Protein AF-S6D2D6-F1 (afdb_monomer_lite)

Sequence (122 aa):
MYAAEEFELSITVRETEVTITPELVEVIAQEDGYPTIERVLNEHGITTFALVYDLVKAHAAGDVTIRQIADLADLSTGTAYDLVEALYSIRSLGDDESSPMTYTPGDFDAAADDLLAEIDDE

Structure (mmCIF, N/CA/C/O backbone):
data_AF-S6D2D6-F1
#
_entry.id   AF-S6D2D6-F1
#
loop_
_atom_site.group_PDB
_atom_site.id
_atom_site.type_symbol
_atom_site.label_atom_id
_atom_site.label_alt_id
_atom_site.label_comp_id
_atom_site.label_asym_id
_atom_site.label_entity_id
_atom_site.label_seq_id
_atom_site.pdbx_PDB_ins_code
_atom_site.Cartn_x
_atom_site.Cartn_y
_atom_site.Cartn_z
_atom_site.occupancy
_atom_site.B_iso_or_equiv
_atom_site.auth_seq_id
_atom_site.auth_comp_id
_atom_site.auth_asym_id
_atom_site.auth_atom_id
_atom_site.pdbx_PDB_model_num
ATOM 1 N N . MET A 1 1 ? -0.448 -25.605 -27.725 1.00 45.66 1 MET A N 1
ATOM 2 C CA . MET A 1 1 ? 0.484 -24.779 -26.934 1.00 45.66 1 MET A CA 1
ATOM 3 C C . MET A 1 1 ? -0.342 -23.660 -26.346 1.00 45.66 1 MET A C 1
ATOM 5 O O . MET A 1 1 ? -0.972 -22.953 -27.119 1.00 45.66 1 MET A O 1
ATOM 9 N N . TYR A 1 2 ? -0.414 -23.583 -25.023 1.00 48.00 2 TYR A N 1
ATOM 10 C CA . TYR A 1 2 ? -0.981 -22.435 -24.324 1.00 48.00 2 TYR A CA 1
ATOM 11 C C . TYR A 1 2 ? 0.194 -21.527 -23.962 1.00 48.00 2 TYR A C 1
ATOM 13 O O . TYR A 1 2 ? 1.170 -22.011 -23.395 1.00 48.00 2 TYR A O 1
ATOM 21 N N . ALA A 1 3 ? 0.136 -20.266 -24.377 1.00 60.50 3 ALA A N 1
ATOM 22 C CA . ALA A 1 3 ? 1.045 -19.227 -23.915 1.00 60.50 3 ALA A CA 1
ATOM 23 C C . ALA A 1 3 ? 0.286 -18.434 -22.851 1.00 60.50 3 ALA A C 1
ATOM 25 O O . ALA A 1 3 ? -0.860 -18.055 -23.094 1.00 60.50 3 ALA A O 1
ATOM 26 N N . ALA A 1 4 ? 0.885 -18.251 -21.676 1.00 65.38 4 ALA A N 1
ATOM 27 C CA . ALA A 1 4 ? 0.351 -17.312 -20.702 1.00 65.38 4 ALA A CA 1
ATOM 28 C C . ALA A 1 4 ? 0.449 -15.907 -21.309 1.00 65.38 4 ALA A C 1
ATOM 30 O O . ALA A 1 4 ? 1.509 -15.525 -21.807 1.00 65.38 4 ALA A O 1
ATOM 31 N N . GLU A 1 5 ? -0.665 -15.184 -21.326 1.00 66.88 5 GLU A N 1
ATOM 32 C CA . GLU A 1 5 ? -0.730 -13.805 -21.798 1.00 66.88 5 GLU A CA 1
ATOM 33 C C . GLU A 1 5 ? -0.940 -12.920 -20.574 1.00 66.88 5 GLU A C 1
ATOM 35 O O . GLU A 1 5 ? -1.867 -13.144 -19.791 1.00 66.88 5 GLU A O 1
ATOM 40 N N . GLU A 1 6 ? -0.038 -11.962 -20.372 1.00 64.38 6 GLU A N 1
ATOM 41 C CA . GLU A 1 6 ? -0.195 -10.956 -19.328 1.00 64.38 6 GLU A CA 1
ATOM 42 C C . GLU A 1 6 ? -1.413 -10.102 -19.684 1.00 64.38 6 GLU A C 1
ATOM 44 O O . GLU A 1 6 ? -1.483 -9.526 -20.770 1.00 64.38 6 GLU A O 1
ATOM 49 N N . PHE A 1 7 ? -2.396 -10.048 -18.789 1.00 65.88 7 PHE A N 1
ATOM 50 C CA . PHE A 1 7 ? -3.551 -9.176 -18.946 1.00 65.88 7 PHE A CA 1
ATOM 51 C C . PHE A 1 7 ? -3.575 -8.166 -17.802 1.00 65.88 7 PHE A C 1
ATOM 53 O O . PHE A 1 7 ? -3.371 -8.510 -16.639 1.00 65.88 7 PHE A O 1
ATOM 60 N N . GLU A 1 8 ? -3.827 -6.908 -18.144 1.00 66.31 8 GLU A N 1
ATOM 61 C CA . GLU A 1 8 ? -4.069 -5.839 -17.181 1.00 66.31 8 GLU A CA 1
ATOM 62 C C . GLU A 1 8 ? -5.581 -5.654 -17.040 1.00 66.31 8 GLU A C 1
ATOM 64 O O . GLU A 1 8 ? -6.315 -5.623 -18.033 1.00 66.31 8 GLU A O 1
ATOM 69 N N . LEU A 1 9 ? -6.068 -5.557 -15.802 1.00 74.75 9 LEU A N 1
ATOM 70 C CA . LEU A 1 9 ? -7.486 -5.350 -15.526 1.00 74.75 9 LEU A CA 1
ATOM 71 C C . LEU A 1 9 ? -7.706 -3.911 -15.062 1.00 74.75 9 LEU A C 1
ATOM 73 O O . LEU A 1 9 ? -7.377 -3.565 -13.932 1.00 74.75 9 LEU A O 1
ATOM 77 N N . SER A 1 10 ? -8.320 -3.082 -15.901 1.00 74.31 10 SER A N 1
ATOM 78 C CA . SER A 1 10 ? -8.751 -1.738 -15.504 1.00 74.31 10 SER A CA 1
ATOM 79 C C . SER A 1 10 ? -10.190 -1.774 -14.990 1.00 74.31 10 SER A C 1
ATOM 81 O O . SER A 1 10 ? -11.114 -2.151 -15.712 1.00 74.31 10 SER A O 1
ATOM 83 N N . ILE A 1 11 ? -10.392 -1.381 -13.733 1.00 71.69 11 ILE A N 1
ATOM 84 C CA . ILE A 1 11 ? -11.712 -1.278 -13.106 1.00 71.69 11 ILE A CA 1
ATOM 85 C C . ILE A 1 11 ? -12.071 0.200 -12.987 1.00 71.69 11 ILE A C 1
ATOM 87 O O . ILE A 1 11 ? -11.378 0.963 -12.318 1.00 71.69 11 ILE A O 1
ATOM 91 N N . THR A 1 12 ? -13.187 0.603 -13.596 1.00 71.19 12 THR A N 1
ATOM 92 C CA . THR A 1 12 ? -13.728 1.959 -13.447 1.00 71.19 12 THR A CA 1
ATOM 93 C C . THR A 1 12 ? -14.922 1.954 -12.494 1.00 71.19 12 THR A C 1
ATOM 95 O O . THR A 1 12 ? -15.963 1.370 -12.800 1.00 71.19 12 THR A O 1
ATOM 98 N N . VAL A 1 13 ? -14.822 2.651 -11.360 1.00 72.31 13 VAL A N 1
ATOM 99 C CA . VAL A 1 13 ? -15.944 2.859 -10.429 1.00 72.31 13 VAL A CA 1
ATOM 100 C C . VAL A 1 13 ? -16.227 4.346 -10.313 1.00 72.31 13 VAL A C 1
ATOM 102 O O . VAL A 1 13 ? -15.398 5.091 -9.807 1.00 72.31 13 VAL A O 1
ATOM 105 N N . ARG A 1 14 ? -17.423 4.774 -10.745 1.00 64.12 14 ARG A N 1
ATOM 106 C CA . ARG A 1 14 ? -17.916 6.157 -10.573 1.00 64.12 14 ARG A CA 1
ATOM 107 C C . ARG A 1 14 ? -16.864 7.226 -10.938 1.00 64.12 14 ARG A C 1
ATOM 109 O O . ARG A 1 14 ? -16.686 8.171 -10.185 1.00 64.12 14 ARG A O 1
ATOM 116 N N . GLU A 1 15 ? -16.211 7.050 -12.091 1.00 67.50 15 GLU A N 1
ATOM 117 C CA . GLU A 1 15 ? -15.170 7.928 -12.675 1.00 67.50 15 GLU A CA 1
ATOM 118 C C . GLU A 1 15 ? -13.726 7.718 -12.180 1.00 67.50 15 GLU A C 1
ATOM 120 O O . GLU A 1 15 ? -12.811 8.306 -12.750 1.00 67.50 15 GLU A O 1
ATOM 125 N N . THR A 1 16 ? -13.485 6.827 -11.214 1.00 60.41 16 THR A N 1
ATOM 126 C CA . THR A 1 16 ? -12.125 6.422 -10.821 1.00 60.41 16 THR A CA 1
ATOM 127 C C . THR A 1 16 ? -11.706 5.180 -11.596 1.00 60.41 16 THR A C 1
ATOM 129 O O . THR A 1 16 ? -12.315 4.124 -11.427 1.00 60.41 16 THR A O 1
ATOM 132 N N . GLU A 1 17 ? -10.681 5.301 -12.439 1.00 70.56 17 GLU A N 1
ATOM 133 C CA . GLU A 1 17 ? -10.018 4.170 -13.095 1.00 70.56 17 GLU A CA 1
ATOM 134 C C . GLU A 1 17 ? -8.880 3.651 -12.211 1.00 70.56 17 GLU A C 1
ATOM 136 O O . GLU A 1 17 ? -8.041 4.423 -11.751 1.00 70.56 17 GLU A O 1
ATOM 141 N N . VAL A 1 18 ? -8.875 2.343 -11.959 1.00 69.31 18 VAL A N 1
ATOM 142 C CA . VAL A 1 18 ? -7.819 1.644 -11.224 1.00 69.31 18 VAL A CA 1
ATOM 143 C C . VAL A 1 18 ? -7.282 0.540 -12.117 1.00 69.31 18 VAL A C 1
ATOM 145 O O . VAL A 1 18 ? -8.042 -0.338 -12.526 1.00 69.31 18 VAL A O 1
ATOM 148 N N . THR A 1 19 ? -5.984 0.567 -12.400 1.00 77.75 19 THR A N 1
ATOM 149 C CA . THR A 1 19 ? -5.308 -0.507 -13.132 1.00 77.75 19 THR A CA 1
ATOM 150 C C . THR A 1 19 ? -4.791 -1.539 -12.143 1.00 77.75 19 THR A C 1
ATOM 152 O O . THR A 1 19 ? -3.953 -1.243 -11.297 1.00 77.75 19 THR A O 1
ATOM 155 N N . ILE A 1 20 ? -5.300 -2.761 -12.252 1.00 79.94 20 ILE A N 1
ATOM 156 C CA . ILE A 1 20 ? -4.824 -3.918 -11.505 1.00 79.94 20 ILE A CA 1
ATOM 157 C C . ILE A 1 20 ? -3.798 -4.638 -12.377 1.00 79.94 20 ILE A C 1
ATOM 159 O O . ILE A 1 20 ? -4.139 -5.205 -13.419 1.00 79.94 20 ILE A O 1
ATOM 163 N N . THR A 1 21 ? -2.538 -4.585 -11.951 1.00 83.44 21 THR A N 1
ATOM 164 C CA . THR A 1 21 ? -1.414 -5.247 -12.621 1.00 83.44 21 THR A CA 1
ATOM 165 C C . THR A 1 21 ? -1.127 -6.613 -11.987 1.00 83.44 21 THR A C 1
ATOM 167 O O . THR A 1 21 ? -1.452 -6.821 -10.815 1.00 83.44 21 THR A O 1
ATOM 170 N N . PRO A 1 22 ? -0.473 -7.542 -12.707 1.00 82.12 22 PRO A N 1
ATOM 171 C CA . PRO A 1 22 ? -0.020 -8.805 -12.124 1.00 82.12 22 PRO A CA 1
ATOM 172 C C . PRO A 1 22 ? 0.859 -8.619 -10.877 1.00 82.12 22 PRO A C 1
ATOM 174 O O . PRO A 1 22 ? 0.642 -9.300 -9.879 1.00 82.12 22 PRO A O 1
ATOM 177 N N . GLU A 1 23 ? 1.774 -7.640 -10.886 1.00 83.38 23 GLU A N 1
ATOM 178 C CA . GLU A 1 23 ? 2.614 -7.310 -9.721 1.00 83.38 23 GLU A CA 1
ATOM 179 C C . GLU A 1 23 ? 1.779 -6.914 -8.492 1.00 83.38 23 GLU A C 1
ATOM 181 O O . GLU A 1 23 ? 2.121 -7.251 -7.361 1.00 83.38 23 GLU A O 1
ATOM 186 N N . LEU A 1 24 ? 0.674 -6.186 -8.696 1.00 86.19 24 LEU A N 1
ATOM 187 C CA . LEU A 1 24 ? -0.224 -5.805 -7.608 1.00 86.19 24 LEU A CA 1
ATOM 188 C C . LEU A 1 24 ? -0.956 -7.029 -7.043 1.00 86.19 24 LEU A C 1
ATOM 190 O O . LEU A 1 24 ? -1.108 -7.142 -5.829 1.00 86.19 24 LEU A O 1
ATOM 194 N N . VAL A 1 25 ? -1.392 -7.947 -7.910 1.00 85.75 25 VAL A N 1
ATOM 195 C CA . VAL A 1 25 ? -2.053 -9.196 -7.496 1.00 85.75 25 VAL A CA 1
ATOM 196 C C . VAL A 1 25 ? -1.098 -10.081 -6.700 1.00 85.75 25 VAL A C 1
ATOM 198 O O . VAL A 1 25 ? -1.497 -10.622 -5.674 1.00 85.75 25 VAL A O 1
ATOM 201 N N . GLU A 1 26 ? 0.160 -10.192 -7.126 1.00 86.06 26 GLU A N 1
ATOM 202 C CA . GLU A 1 26 ? 1.187 -10.956 -6.410 1.00 86.06 26 GLU A CA 1
ATOM 203 C C . GLU A 1 26 ? 1.402 -10.428 -4.988 1.00 86.06 26 GLU A C 1
ATO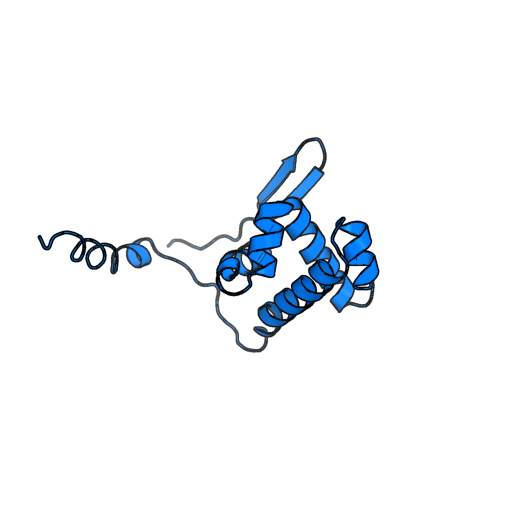M 205 O O . GLU A 1 26 ? 1.475 -11.201 -4.037 1.00 86.06 26 GLU A O 1
ATOM 210 N N . VAL A 1 27 ? 1.434 -9.106 -4.825 1.00 89.31 27 VAL A N 1
ATOM 211 C CA . VAL A 1 27 ? 1.547 -8.468 -3.510 1.00 89.31 27 VAL A CA 1
ATOM 212 C C . VAL A 1 27 ? 0.313 -8.728 -2.646 1.00 89.31 27 VAL A C 1
ATOM 214 O O . VAL A 1 27 ? 0.453 -9.019 -1.460 1.00 89.31 27 VAL A O 1
ATOM 217 N N . ILE A 1 28 ? -0.889 -8.628 -3.221 1.00 89.69 28 ILE A N 1
ATOM 218 C CA . ILE A 1 28 ? -2.150 -8.886 -2.511 1.00 89.69 28 ILE A CA 1
ATOM 219 C C . ILE A 1 28 ? -2.228 -10.346 -2.050 1.00 89.69 28 ILE A C 1
ATOM 221 O O . ILE A 1 28 ? -2.664 -10.608 -0.936 1.00 89.69 28 ILE A O 1
ATOM 225 N N . ALA A 1 29 ? -1.747 -11.291 -2.860 1.00 88.75 29 ALA A N 1
ATOM 226 C CA . ALA A 1 29 ? -1.748 -12.715 -2.527 1.00 88.75 29 ALA A CA 1
ATOM 227 C C . ALA A 1 29 ? -0.899 -13.068 -1.290 1.00 88.75 29 ALA A C 1
ATOM 229 O O . ALA A 1 29 ? -1.033 -14.164 -0.755 1.00 88.75 29 ALA A O 1
ATOM 230 N N . GLN A 1 30 ? -0.043 -12.156 -0.822 1.00 87.44 30 GLN A N 1
ATOM 231 C CA . GLN A 1 30 ? 0.752 -12.330 0.394 1.00 87.44 30 GLN A CA 1
ATOM 232 C C . GLN A 1 30 ? 0.026 -11.851 1.664 1.00 87.44 30 GLN A C 1
ATOM 234 O O . GLN A 1 30 ? 0.655 -11.777 2.720 1.00 87.44 30 GLN A O 1
ATOM 239 N N . GLU A 1 31 ? -1.262 -11.490 1.599 1.00 88.00 31 GLU A N 1
ATOM 240 C CA . GLU A 1 31 ? -1.994 -10.894 2.728 1.00 88.00 31 GLU A CA 1
ATOM 241 C C . GLU A 1 31 ? -1.920 -11.717 4.024 1.00 88.00 31 GLU A C 1
ATOM 243 O O . GLU A 1 31 ? -1.691 -11.140 5.088 1.00 88.00 31 GLU A O 1
ATOM 248 N N . ASP A 1 32 ? -1.963 -13.050 3.928 1.00 87.06 32 ASP A N 1
ATOM 249 C CA . ASP A 1 32 ? -1.846 -13.969 5.071 1.00 87.06 32 ASP A CA 1
ATOM 250 C C . ASP A 1 32 ? -0.507 -13.827 5.825 1.00 87.06 32 ASP A C 1
ATOM 252 O O . ASP A 1 32 ? -0.417 -14.076 7.030 1.00 87.06 32 ASP A O 1
ATOM 256 N N . GLY A 1 33 ? 0.556 -13.422 5.122 1.00 89.31 33 GLY A N 1
ATOM 257 C CA . GLY A 1 33 ? 1.888 -13.196 5.687 1.00 89.31 33 GLY A CA 1
ATOM 258 C C . GLY A 1 33 ? 2.100 -11.784 6.237 1.00 89.31 33 GLY A C 1
ATOM 259 O O . GLY A 1 33 ? 3.069 -11.544 6.962 1.00 89.31 33 GLY A O 1
ATOM 260 N N . TYR A 1 34 ? 1.203 -10.847 5.920 1.00 92.56 34 TYR A N 1
ATOM 261 C CA . TYR A 1 34 ? 1.345 -9.430 6.240 1.00 92.56 34 TYR A CA 1
ATOM 262 C C . TYR A 1 34 ? 0.015 -8.855 6.750 1.00 92.56 34 TYR A C 1
ATOM 264 O O . TYR A 1 34 ? -0.741 -8.269 5.974 1.00 92.56 34 TYR A O 1
ATOM 272 N N . PRO A 1 35 ? -0.239 -8.881 8.075 1.00 93.81 35 PRO A N 1
ATOM 273 C CA . PRO A 1 35 ? -1.507 -8.427 8.661 1.00 93.81 35 PRO A CA 1
ATOM 274 C C . PRO A 1 35 ? -1.908 -6.989 8.300 1.00 93.81 35 PRO A C 1
ATOM 276 O O . PRO A 1 35 ? -3.084 -6.634 8.302 1.00 93.81 35 PRO A O 1
ATOM 279 N N . THR A 1 36 ? -0.942 -6.118 7.991 1.00 94.25 36 THR A N 1
ATOM 280 C CA . THR A 1 36 ? -1.242 -4.755 7.529 1.00 94.25 36 THR A CA 1
ATOM 281 C C . THR A 1 36 ? -1.811 -4.726 6.107 1.00 94.25 36 THR A C 1
ATOM 283 O O . THR A 1 36 ? -2.649 -3.870 5.834 1.00 94.25 36 THR A O 1
ATOM 286 N N . ILE A 1 37 ? -1.407 -5.647 5.226 1.00 93.88 37 ILE A N 1
ATOM 287 C CA . ILE A 1 37 ? -1.972 -5.785 3.876 1.00 93.88 37 ILE A CA 1
ATOM 288 C C . ILE A 1 37 ? -3.428 -6.233 3.976 1.00 93.88 37 ILE A C 1
ATOM 290 O O . ILE A 1 37 ? -4.304 -5.510 3.503 1.00 93.88 37 ILE A O 1
ATOM 294 N N . GLU A 1 38 ? -3.683 -7.337 4.684 1.00 94.94 38 GLU A N 1
ATOM 295 C CA . GLU A 1 38 ? -5.035 -7.852 4.939 1.00 94.94 38 GLU A CA 1
ATOM 296 C C . GLU A 1 38 ? -5.935 -6.759 5.540 1.00 94.94 38 GLU A C 1
ATOM 298 O O . GLU A 1 38 ? -7.044 -6.499 5.066 1.00 94.94 38 GLU A O 1
ATOM 303 N N . ARG A 1 39 ? -5.445 -6.057 6.569 1.00 94.44 39 ARG A N 1
ATOM 304 C CA . ARG A 1 39 ? -6.185 -4.973 7.221 1.00 94.44 39 ARG A CA 1
ATOM 305 C C . ARG A 1 39 ? -6.548 -3.853 6.250 1.00 94.44 39 ARG A C 1
ATOM 307 O O . ARG A 1 39 ? -7.698 -3.428 6.231 1.00 94.44 39 ARG A O 1
ATOM 314 N N . VAL A 1 40 ? -5.600 -3.359 5.451 1.00 95.00 40 VAL A N 1
ATOM 315 C CA . VAL A 1 40 ? -5.871 -2.251 4.518 1.00 95.00 40 VAL A CA 1
ATOM 316 C C . VAL A 1 40 ? -6.819 -2.686 3.403 1.00 95.00 40 VAL A C 1
ATOM 318 O O . VAL A 1 40 ? -7.709 -1.918 3.038 1.00 95.00 40 VAL A O 1
ATOM 321 N N . LEU A 1 41 ? -6.696 -3.918 2.906 1.00 94.12 41 LEU A N 1
ATOM 322 C CA . LEU A 1 41 ? -7.633 -4.478 1.931 1.00 94.12 41 LEU A CA 1
ATOM 323 C C . LEU A 1 41 ? -9.053 -4.578 2.500 1.00 94.12 41 LEU A C 1
ATOM 325 O O . LEU A 1 41 ? -10.000 -4.155 1.837 1.00 94.12 41 LEU A O 1
ATOM 329 N N . ASN A 1 42 ? -9.205 -5.055 3.736 1.00 95.12 42 ASN A N 1
ATOM 330 C CA . ASN A 1 42 ? -10.508 -5.192 4.389 1.00 95.12 42 ASN A CA 1
ATOM 331 C C . ASN A 1 42 ? -11.142 -3.848 4.782 1.00 95.12 42 ASN A C 1
ATOM 333 O O . ASN A 1 42 ? -12.344 -3.656 4.605 1.00 95.12 42 ASN A O 1
ATOM 337 N N . GLU A 1 43 ? -10.358 -2.913 5.322 1.00 95.69 43 GLU A N 1
ATOM 338 C CA . GLU A 1 43 ? -10.868 -1.637 5.841 1.00 95.69 43 GLU A CA 1
ATOM 339 C C . GLU A 1 43 ? -11.046 -0.576 4.745 1.00 95.69 43 GLU A C 1
ATOM 341 O O . GLU A 1 43 ? -12.000 0.203 4.790 1.00 95.69 43 GLU A O 1
ATOM 346 N N . HIS A 1 44 ? -10.149 -0.544 3.755 1.00 93.25 44 HIS A N 1
ATOM 347 C CA . HIS A 1 44 ? -10.078 0.528 2.756 1.00 93.25 44 HIS A CA 1
ATOM 348 C C . HIS A 1 44 ? -10.282 0.055 1.308 1.00 93.25 44 HIS A C 1
ATOM 350 O O . HIS A 1 44 ? -10.464 0.887 0.412 1.00 93.25 44 HIS A O 1
ATOM 356 N N . GLY A 1 45 ? -10.280 -1.257 1.064 1.00 91.56 45 GLY A N 1
ATOM 357 C CA . GLY A 1 45 ? -10.518 -1.848 -0.248 1.00 91.56 45 GLY A CA 1
ATOM 358 C C . GLY A 1 45 ? -9.323 -1.792 -1.204 1.00 91.56 45 GLY A C 1
ATOM 359 O O . GLY A 1 45 ? -8.344 -1.064 -1.015 1.00 91.56 45 GLY A O 1
ATOM 360 N N . ILE A 1 46 ? -9.446 -2.545 -2.299 1.00 89.19 46 ILE A N 1
ATOM 361 C CA . ILE A 1 46 ? -8.391 -2.705 -3.311 1.00 89.19 46 ILE A CA 1
ATOM 362 C C . ILE A 1 46 ? -7.997 -1.392 -4.000 1.00 89.19 46 ILE A C 1
ATOM 364 O O . ILE A 1 46 ? -6.835 -1.210 -4.338 1.00 89.19 46 ILE A O 1
ATOM 368 N N . THR A 1 47 ? -8.927 -0.448 -4.174 1.00 89.06 47 THR A N 1
ATOM 369 C CA . THR A 1 47 ? -8.631 0.854 -4.796 1.00 89.06 47 THR A CA 1
ATOM 370 C C . THR A 1 47 ? -7.644 1.663 -3.961 1.00 89.06 47 THR A C 1
ATOM 372 O O . THR A 1 47 ? -6.687 2.215 -4.499 1.00 89.06 47 THR A O 1
ATOM 375 N N . THR A 1 48 ? -7.852 1.712 -2.643 1.00 91.62 48 THR A N 1
ATOM 376 C CA . THR A 1 48 ? -6.935 2.397 -1.725 1.00 91.62 48 THR A CA 1
ATOM 377 C C . THR A 1 48 ? -5.594 1.680 -1.687 1.00 91.62 48 THR A C 1
ATOM 379 O O . THR A 1 48 ? -4.549 2.324 -1.726 1.00 91.62 48 THR A O 1
ATOM 382 N N . PHE A 1 49 ? -5.612 0.347 -1.680 1.00 93.69 49 PHE A N 1
ATOM 383 C CA . PHE A 1 49 ? -4.392 -0.449 -1.709 1.00 93.69 49 PHE A CA 1
ATOM 384 C C . PHE A 1 49 ? -3.566 -0.205 -2.983 1.00 93.69 49 PHE A C 1
ATOM 386 O O . PHE A 1 49 ? -2.365 0.039 -2.892 1.00 93.69 49 PHE A O 1
ATOM 393 N N . ALA A 1 50 ? -4.207 -0.188 -4.156 1.00 91.38 50 ALA A N 1
ATOM 394 C CA . ALA A 1 50 ? -3.569 0.118 -5.435 1.00 91.38 50 ALA A CA 1
ATOM 395 C C . ALA A 1 50 ? -2.941 1.523 -5.439 1.00 91.38 50 ALA A C 1
ATOM 397 O O . ALA A 1 50 ? -1.783 1.681 -5.817 1.00 91.38 50 ALA A O 1
ATOM 398 N N . LEU A 1 51 ? -3.663 2.529 -4.927 1.00 91.56 51 LEU A N 1
ATOM 399 C CA . LEU A 1 51 ? -3.125 3.881 -4.765 1.00 91.56 51 LEU A CA 1
ATOM 400 C C . LEU A 1 51 ? -1.878 3.889 -3.872 1.00 91.56 51 LEU A C 1
ATOM 402 O O . LEU A 1 51 ? -0.871 4.499 -4.223 1.00 91.56 51 LEU A O 1
ATOM 406 N N . VAL A 1 52 ? -1.923 3.218 -2.718 1.00 93.69 52 VAL A N 1
ATOM 407 C CA . VAL A 1 52 ? -0.763 3.153 -1.820 1.00 93.69 52 VAL A CA 1
ATOM 408 C C . VAL A 1 52 ? 0.403 2.447 -2.494 1.00 93.69 52 VAL A C 1
ATOM 410 O O . VAL A 1 52 ? 1.530 2.916 -2.379 1.00 93.69 52 VAL A O 1
ATOM 413 N N . TYR A 1 53 ? 0.151 1.364 -3.223 1.00 92.88 53 TYR A N 1
ATOM 414 C CA . TYR A 1 53 ? 1.180 0.647 -3.963 1.00 92.88 53 TYR A CA 1
ATOM 415 C C . TYR A 1 53 ? 1.911 1.559 -4.965 1.00 92.88 53 TYR A C 1
ATOM 417 O O . TYR A 1 53 ? 3.145 1.611 -4.968 1.00 92.88 53 TYR A O 1
ATOM 425 N N . ASP A 1 54 ? 1.173 2.364 -5.733 1.00 91.06 54 ASP A N 1
ATOM 426 C CA . ASP A 1 54 ? 1.752 3.354 -6.650 1.00 91.06 54 ASP A CA 1
ATOM 427 C C . ASP A 1 54 ? 2.527 4.452 -5.910 1.00 91.06 54 ASP A C 1
ATOM 429 O O . ASP A 1 54 ? 3.636 4.832 -6.302 1.00 91.06 54 ASP A O 1
ATOM 433 N N . LEU A 1 55 ? 1.992 4.935 -4.789 1.00 93.00 55 LEU A N 1
ATOM 434 C CA . LEU A 1 55 ? 2.665 5.928 -3.956 1.00 93.00 55 LEU A CA 1
ATOM 435 C C . LEU A 1 55 ? 3.937 5.372 -3.296 1.00 93.00 55 LEU A C 1
ATOM 437 O O . LEU A 1 55 ? 4.909 6.107 -3.131 1.00 93.00 55 LEU A O 1
ATOM 441 N N . VAL A 1 56 ? 3.983 4.081 -2.962 1.00 93.62 56 VAL A N 1
ATOM 442 C CA . VAL A 1 56 ? 5.191 3.410 -2.462 1.00 93.62 56 VAL A CA 1
ATOM 443 C C . VAL A 1 56 ? 6.237 3.275 -3.565 1.00 93.62 56 VAL A C 1
ATOM 445 O O . VAL A 1 56 ? 7.421 3.503 -3.307 1.00 93.62 56 VAL A O 1
ATOM 448 N N . LYS A 1 57 ? 5.829 2.998 -4.812 1.00 91.31 57 LYS A N 1
ATOM 449 C CA . LYS A 1 57 ? 6.734 3.062 -5.971 1.00 91.31 57 LYS A CA 1
ATOM 450 C C . LYS A 1 57 ? 7.319 4.470 -6.148 1.00 91.31 57 LYS A C 1
ATOM 452 O O . LYS A 1 57 ? 8.530 4.591 -6.326 1.00 91.31 57 LYS A O 1
ATOM 457 N N . ALA A 1 58 ? 6.502 5.518 -6.030 1.00 90.00 58 ALA A N 1
ATOM 458 C CA . ALA A 1 58 ? 6.963 6.909 -6.080 1.00 90.00 58 ALA A CA 1
ATOM 459 C C . ALA A 1 58 ? 7.879 7.273 -4.892 1.00 90.00 58 ALA A C 1
ATOM 461 O O . ALA A 1 58 ? 8.876 7.975 -5.051 1.00 90.00 58 ALA A O 1
ATOM 462 N N . HIS A 1 59 ? 7.598 6.749 -3.696 1.00 93.38 59 HIS A N 1
ATOM 463 C CA . HIS A 1 59 ? 8.453 6.930 -2.521 1.00 93.38 59 HIS A CA 1
ATOM 464 C C . HIS A 1 59 ? 9.827 6.279 -2.709 1.00 93.38 59 HIS A C 1
ATOM 466 O O . HIS A 1 59 ? 10.835 6.872 -2.333 1.00 93.38 59 HIS A O 1
ATOM 472 N N . ALA A 1 60 ? 9.894 5.107 -3.349 1.00 89.88 60 ALA A N 1
ATOM 473 C CA . ALA 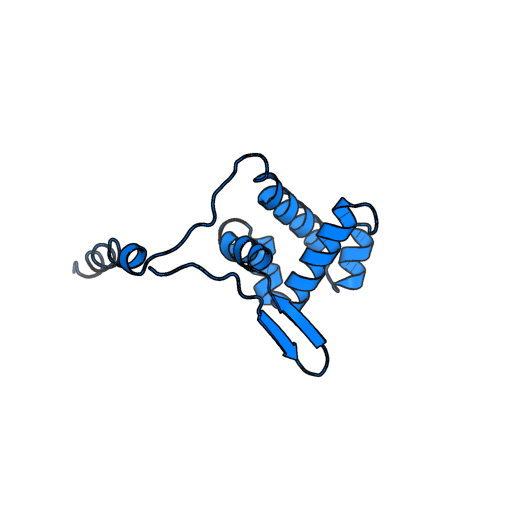A 1 60 ? 11.163 4.460 -3.687 1.00 89.88 60 ALA A CA 1
ATOM 474 C C . ALA A 1 60 ? 12.029 5.305 -4.642 1.00 89.88 60 ALA A C 1
ATOM 476 O O . ALA A 1 60 ? 13.255 5.237 -4.576 1.00 89.88 60 ALA A O 1
ATOM 477 N N . ALA A 1 61 ? 11.407 6.133 -5.488 1.00 90.25 61 ALA A N 1
ATOM 478 C CA . ALA A 1 61 ? 12.089 7.117 -6.332 1.00 90.25 61 ALA A CA 1
ATOM 479 C C . ALA A 1 61 ? 12.440 8.429 -5.594 1.00 90.25 61 ALA A C 1
ATOM 481 O O . ALA A 1 61 ? 13.186 9.252 -6.122 1.00 90.25 61 ALA A O 1
ATOM 482 N N . GLY A 1 62 ? 11.949 8.614 -4.364 1.00 90.56 62 GLY A N 1
ATOM 483 C CA . GLY A 1 62 ? 12.140 9.821 -3.557 1.00 90.56 62 GLY A CA 1
ATOM 484 C C . GLY A 1 62 ? 11.144 10.950 -3.847 1.00 90.56 62 GLY A C 1
ATOM 485 O O . GLY A 1 62 ? 11.331 12.054 -3.336 1.00 90.56 62 GLY A O 1
ATOM 486 N N . ASP A 1 63 ? 10.094 10.694 -4.633 1.00 92.00 63 ASP A N 1
ATOM 487 C CA . ASP A 1 63 ? 9.143 11.719 -5.091 1.00 92.00 63 ASP A CA 1
ATOM 488 C C . ASP A 1 63 ? 8.092 12.086 -4.035 1.00 92.00 63 ASP A C 1
ATOM 490 O O . ASP A 1 63 ? 7.574 13.206 -4.009 1.00 92.00 63 ASP A O 1
ATOM 494 N N . VAL A 1 64 ? 7.773 11.147 -3.144 1.00 93.06 64 VAL A N 1
ATOM 495 C CA . VAL A 1 64 ? 6.822 11.338 -2.045 1.00 93.06 64 VAL A CA 1
ATOM 496 C C . VAL A 1 64 ? 7.392 10.777 -0.750 1.00 93.06 64 VAL A C 1
ATOM 498 O O . VAL A 1 64 ? 8.233 9.887 -0.761 1.00 93.06 64 VAL A O 1
ATOM 501 N N . THR A 1 65 ? 6.934 11.298 0.385 1.00 96.12 65 THR A N 1
ATOM 502 C CA . THR A 1 65 ? 7.290 10.830 1.734 1.00 96.12 65 THR A CA 1
ATOM 503 C C . THR A 1 65 ? 6.195 9.931 2.307 1.00 96.12 65 THR A C 1
ATOM 505 O O . THR A 1 65 ? 5.028 10.109 1.975 1.00 96.12 65 THR A O 1
ATOM 508 N N . ILE A 1 66 ? 6.522 9.044 3.257 1.00 94.81 66 ILE A N 1
ATOM 509 C CA . ILE A 1 66 ? 5.524 8.200 3.958 1.00 94.81 66 ILE A CA 1
ATOM 510 C C . ILE A 1 66 ? 4.381 9.035 4.563 1.00 94.81 66 ILE A C 1
ATOM 512 O O . ILE A 1 66 ? 3.228 8.614 4.568 1.00 94.81 66 ILE A O 1
ATOM 516 N N . ARG A 1 67 ? 4.671 10.257 5.028 1.00 95.81 67 ARG A N 1
ATOM 517 C CA . ARG A 1 67 ? 3.636 11.166 5.537 1.00 95.81 67 ARG A CA 1
ATOM 518 C C . ARG A 1 67 ? 2.657 11.598 4.442 1.00 95.81 67 ARG A C 1
ATOM 520 O O . ARG A 1 67 ? 1.458 11.577 4.678 1.00 95.81 67 ARG A O 1
ATOM 527 N N . GLN A 1 68 ? 3.156 11.937 3.253 1.00 96.31 68 GLN A N 1
ATOM 528 C CA . GLN A 1 68 ? 2.297 12.252 2.107 1.00 96.31 68 GLN A CA 1
ATOM 529 C C . GLN A 1 68 ? 1.499 11.032 1.644 1.00 96.31 68 GLN A C 1
ATOM 531 O O . GLN A 1 68 ? 0.359 11.202 1.241 1.00 96.31 68 GLN A O 1
ATOM 536 N N . ILE A 1 69 ? 2.055 9.818 1.738 1.00 95.88 69 ILE A N 1
ATOM 537 C CA . ILE A 1 69 ? 1.301 8.583 1.466 1.00 95.88 69 ILE A CA 1
ATOM 538 C C . ILE A 1 69 ? 0.102 8.477 2.409 1.00 95.88 69 ILE A C 1
ATOM 540 O O . ILE A 1 69 ? -1.016 8.284 1.944 1.00 95.88 69 ILE A O 1
ATOM 544 N N . ALA A 1 70 ? 0.330 8.647 3.714 1.00 96.81 70 ALA A N 1
ATOM 545 C CA . ALA A 1 70 ? -0.733 8.616 4.714 1.00 96.81 70 ALA A CA 1
ATOM 546 C C . ALA A 1 70 ? -1.832 9.646 4.404 1.00 96.81 70 ALA A C 1
ATOM 548 O O . ALA A 1 70 ? -3.007 9.297 4.366 1.00 96.81 70 ALA A O 1
ATOM 549 N N . ASP A 1 71 ? -1.437 10.887 4.109 1.00 96.88 71 ASP A N 1
ATOM 550 C CA . ASP A 1 71 ? -2.369 11.979 3.816 1.00 96.88 71 ASP A CA 1
ATOM 551 C C . ASP A 1 71 ? -3.155 11.749 2.504 1.00 96.88 71 ASP A C 1
ATOM 553 O O . ASP A 1 71 ? -4.344 12.049 2.438 1.00 96.88 71 ASP A O 1
ATOM 557 N N . LEU A 1 72 ? -2.511 11.224 1.454 1.00 95.00 72 LEU A N 1
ATOM 558 C CA . LEU A 1 72 ? -3.131 11.001 0.138 1.00 95.00 72 LEU A CA 1
ATOM 559 C C . LEU A 1 72 ? -4.036 9.766 0.099 1.00 95.00 72 LEU A C 1
ATOM 561 O O . LEU A 1 72 ? -5.020 9.763 -0.637 1.00 95.00 72 LEU A O 1
ATOM 565 N N . ALA A 1 73 ? -3.699 8.730 0.865 1.00 93.50 73 ALA A N 1
ATOM 566 C CA . ALA A 1 73 ? -4.466 7.491 0.943 1.00 93.50 73 ALA A CA 1
ATOM 567 C C . ALA A 1 73 ? -5.484 7.475 2.097 1.00 93.50 73 ALA A C 1
ATOM 569 O O . ALA A 1 73 ? -6.135 6.454 2.309 1.00 93.50 73 ALA A O 1
ATOM 570 N N . ASP A 1 74 ? -5.609 8.580 2.843 1.00 96.00 74 ASP A N 1
ATOM 571 C CA . ASP A 1 74 ? -6.450 8.690 4.044 1.00 96.00 74 ASP A CA 1
ATOM 572 C C . ASP A 1 74 ? -6.174 7.564 5.061 1.00 96.00 74 ASP A C 1
ATOM 574 O O . ASP A 1 74 ? -7.071 6.959 5.651 1.00 96.00 74 ASP A O 1
ATOM 578 N N . LEU A 1 75 ? -4.887 7.252 5.243 1.00 95.81 75 LEU A N 1
ATOM 579 C CA . LEU A 1 75 ? -4.409 6.251 6.188 1.00 95.81 75 LEU A CA 1
ATOM 580 C C . LEU A 1 75 ? -3.836 6.916 7.433 1.00 95.81 75 LEU A C 1
ATOM 582 O O . LEU A 1 75 ? -3.252 8.000 7.399 1.00 95.81 75 LEU A O 1
ATOM 586 N N . SER A 1 76 ? -3.903 6.204 8.558 1.00 96.44 76 SER A N 1
ATOM 587 C CA . SER A 1 76 ? -3.117 6.605 9.721 1.00 96.44 76 SER A CA 1
ATOM 588 C C . SER A 1 76 ? -1.620 6.560 9.384 1.00 96.44 76 SER A C 1
ATOM 590 O O . SER A 1 76 ? -1.164 5.685 8.646 1.00 96.44 76 SER A O 1
ATOM 592 N N . THR A 1 77 ? -0.822 7.466 9.959 1.00 94.88 77 THR A N 1
ATOM 593 C CA . THR A 1 77 ? 0.633 7.483 9.717 1.00 94.88 77 THR A CA 1
ATOM 594 C C . THR A 1 77 ? 1.305 6.162 10.108 1.00 94.88 77 THR A C 1
ATOM 596 O O . THR A 1 77 ? 2.248 5.750 9.441 1.00 94.88 77 THR A O 1
ATOM 599 N N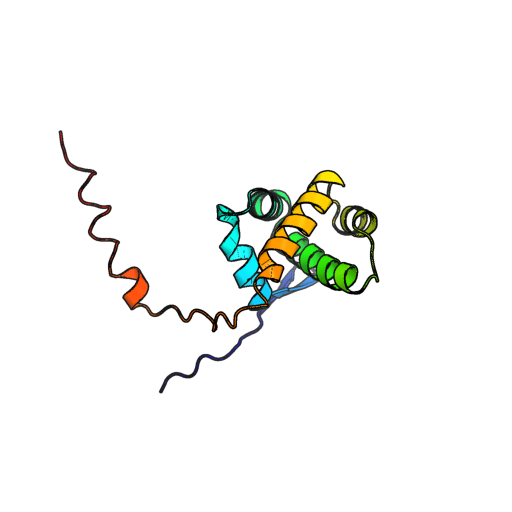 . GLY A 1 78 ? 0.816 5.489 11.158 1.00 96.62 78 GLY A N 1
ATOM 600 C CA . GLY A 1 78 ? 1.311 4.168 11.560 1.00 96.62 78 GLY A CA 1
ATOM 601 C C . GLY A 1 78 ? 0.990 3.102 10.515 1.00 96.62 78 GLY A C 1
ATOM 602 O O . GLY A 1 78 ? 1.890 2.422 10.046 1.00 96.62 78 GLY A O 1
ATOM 603 N N . THR A 1 79 ? -0.265 3.046 10.059 1.00 96.62 79 THR A N 1
ATOM 604 C CA . THR A 1 79 ? -0.690 2.124 8.992 1.00 96.62 79 THR A CA 1
ATOM 605 C C . THR A 1 79 ? 0.111 2.339 7.710 1.00 96.62 79 THR A C 1
ATOM 607 O O . THR A 1 79 ? 0.545 1.373 7.092 1.00 96.62 79 THR A O 1
ATOM 610 N N . ALA A 1 80 ? 0.337 3.596 7.316 1.00 96.69 80 ALA A N 1
ATOM 611 C CA . ALA A 1 80 ? 1.136 3.913 6.139 1.00 96.69 80 ALA A CA 1
ATOM 612 C C . ALA A 1 80 ? 2.593 3.453 6.295 1.00 96.69 80 ALA A C 1
ATOM 614 O O . ALA A 1 80 ? 3.159 2.918 5.348 1.00 96.69 80 ALA A O 1
ATOM 615 N N . TYR A 1 81 ? 3.192 3.628 7.477 1.00 96.69 81 TYR A N 1
ATOM 616 C CA . TYR A 1 81 ? 4.548 3.152 7.755 1.00 96.69 81 TYR A CA 1
ATOM 617 C C . TYR A 1 81 ? 4.638 1.624 7.670 1.00 96.69 81 TYR A C 1
ATOM 619 O O . TYR A 1 81 ? 5.452 1.107 6.908 1.00 96.69 81 TYR A O 1
ATOM 627 N N . ASP A 1 82 ? 3.752 0.919 8.378 1.00 96.25 82 ASP A N 1
ATOM 628 C CA . ASP A 1 82 ? 3.703 -0.545 8.397 1.00 96.25 82 ASP A CA 1
ATOM 629 C C . ASP A 1 82 ? 3.483 -1.114 6.984 1.00 96.25 82 ASP A C 1
ATOM 631 O O . ASP A 1 82 ? 4.072 -2.127 6.608 1.00 96.25 82 ASP A O 1
ATOM 635 N N . LEU A 1 83 ? 2.637 -0.461 6.179 1.00 94.88 83 LEU A N 1
ATOM 636 C CA . LEU A 1 83 ? 2.336 -0.906 4.821 1.00 94.88 83 LEU A CA 1
ATOM 637 C C . LEU A 1 83 ? 3.514 -0.661 3.873 1.00 94.88 83 LEU A C 1
ATOM 639 O O . LEU A 1 83 ? 3.843 -1.533 3.077 1.00 94.88 83 LEU A O 1
ATOM 643 N N . VAL A 1 84 ? 4.188 0.488 3.975 1.00 94.94 84 VAL A N 1
ATOM 644 C CA . VAL A 1 84 ? 5.421 0.763 3.217 1.00 94.94 84 VAL A CA 1
ATOM 645 C C . VAL A 1 84 ? 6.500 -0.271 3.555 1.00 94.94 84 VAL A C 1
ATOM 647 O O . VAL A 1 84 ? 7.161 -0.782 2.654 1.00 94.94 84 VAL A O 1
ATOM 650 N N . GLU A 1 85 ? 6.668 -0.606 4.835 1.00 93.88 85 GLU A N 1
ATOM 651 C CA . GLU A 1 85 ? 7.627 -1.615 5.295 1.00 93.88 85 GLU A CA 1
ATOM 652 C C . GLU A 1 85 ? 7.290 -3.019 4.772 1.00 93.88 85 GLU A C 1
ATOM 654 O O . GLU A 1 85 ? 8.173 -3.714 4.259 1.00 93.88 85 GLU A O 1
ATOM 659 N N . ALA A 1 86 ? 6.016 -3.418 4.826 1.00 93.69 86 ALA A N 1
ATOM 660 C CA . ALA A 1 86 ? 5.551 -4.684 4.264 1.00 93.69 86 ALA A CA 1
ATOM 661 C C . ALA A 1 86 ? 5.807 -4.753 2.750 1.00 93.69 86 ALA A C 1
ATOM 663 O O . ALA A 1 86 ? 6.394 -5.715 2.259 1.00 93.69 86 ALA A O 1
ATOM 664 N N . LEU A 1 87 ? 5.456 -3.695 2.015 1.00 92.12 87 LEU A N 1
ATOM 665 C CA . LEU A 1 87 ? 5.646 -3.620 0.566 1.00 92.12 87 LEU A CA 1
ATOM 666 C C . LEU A 1 87 ? 7.123 -3.627 0.165 1.00 92.12 87 LEU A C 1
ATOM 668 O O . LEU A 1 87 ? 7.480 -4.257 -0.829 1.00 92.12 87 LEU A O 1
ATOM 672 N N . TYR A 1 88 ? 8.004 -2.987 0.936 1.00 90.56 88 TYR A N 1
ATOM 673 C CA . TYR A 1 88 ? 9.444 -3.106 0.714 1.00 90.56 88 TYR A CA 1
ATOM 674 C C . TYR A 1 88 ? 9.976 -4.500 1.029 1.00 90.56 88 TYR A C 1
ATOM 676 O O . TYR A 1 88 ? 10.857 -4.974 0.317 1.00 90.56 88 TYR A O 1
ATOM 684 N N . SER A 1 89 ? 9.434 -5.165 2.048 1.00 89.12 89 SER A N 1
ATOM 685 C CA . SER A 1 89 ? 9.823 -6.532 2.402 1.00 89.12 89 SER A CA 1
ATOM 686 C C . SER A 1 89 ? 9.452 -7.526 1.299 1.00 89.12 89 SER A C 1
ATOM 688 O O . SER A 1 89 ? 10.276 -8.362 0.941 1.00 89.12 89 SER A O 1
ATOM 690 N N . ILE A 1 90 ? 8.262 -7.384 0.706 1.00 86.56 90 ILE A N 1
ATOM 691 C CA . ILE A 1 90 ? 7.814 -8.194 -0.438 1.00 86.56 90 ILE A CA 1
ATOM 692 C C . ILE A 1 90 ? 8.644 -7.865 -1.685 1.00 86.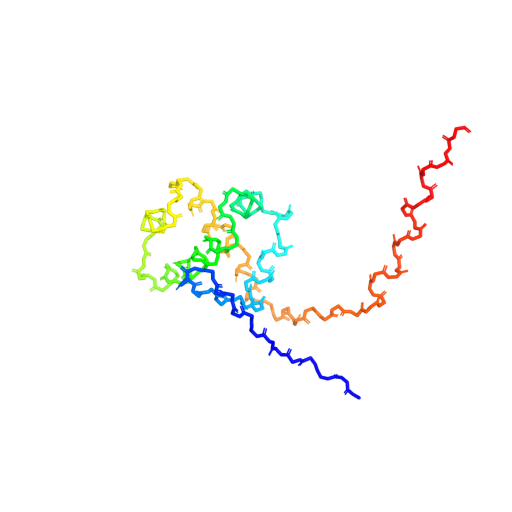56 90 ILE A C 1
ATOM 694 O O . ILE A 1 90 ? 9.118 -8.756 -2.379 1.00 86.56 90 ILE A O 1
ATOM 698 N N . ARG A 1 91 ? 8.886 -6.579 -1.967 1.00 71.50 91 ARG A N 1
ATOM 699 C CA . ARG A 1 91 ? 9.633 -6.153 -3.165 1.00 71.50 91 ARG A CA 1
ATOM 700 C C . ARG A 1 91 ? 11.148 -6.394 -3.069 1.00 71.50 91 ARG A C 1
ATOM 702 O O . ARG A 1 91 ? 11.819 -6.436 -4.096 1.00 71.50 91 ARG A O 1
ATOM 709 N N . SER A 1 92 ? 11.693 -6.600 -1.866 1.00 55.53 92 SER A N 1
ATOM 710 C CA . SER A 1 92 ? 13.077 -7.053 -1.643 1.00 55.53 92 SER A CA 1
ATOM 711 C C . SER A 1 92 ? 13.301 -8.530 -2.013 1.00 55.53 92 SER A C 1
ATOM 713 O O . SER A 1 92 ? 14.386 -9.054 -1.771 1.00 55.53 92 SER A O 1
ATOM 715 N N . LEU A 1 93 ? 12.317 -9.183 -2.639 1.00 43.84 93 LEU A N 1
ATOM 716 C CA . LEU A 1 93 ? 12.462 -10.457 -3.352 1.00 43.84 93 LEU A CA 1
ATOM 717 C C . LEU A 1 93 ? 13.044 -10.295 -4.773 1.00 43.84 93 LEU A C 1
ATOM 719 O O . LEU A 1 93 ? 13.180 -11.271 -5.497 1.00 43.84 93 LEU A O 1
ATOM 723 N N . GLY A 1 94 ? 13.444 -9.083 -5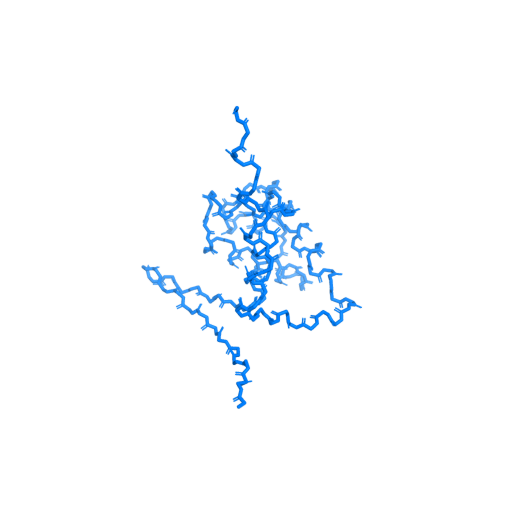.170 1.00 37.81 94 GLY A N 1
ATOM 724 C CA . GLY A 1 94 ? 14.086 -8.800 -6.459 1.00 37.81 94 GLY A CA 1
ATOM 725 C C . GLY A 1 94 ? 15.586 -9.112 -6.559 1.00 37.81 94 GLY A C 1
ATOM 726 O O . GLY A 1 94 ? 16.246 -8.472 -7.374 1.00 37.81 94 GLY A O 1
ATOM 727 N N . ASP A 1 95 ? 16.132 -10.028 -5.750 1.00 37.78 95 ASP A N 1
ATOM 728 C CA . ASP A 1 95 ? 17.469 -10.612 -6.000 1.00 37.78 95 ASP A CA 1
ATOM 729 C C . ASP A 1 95 ? 17.420 -12.119 -6.300 1.00 37.78 95 ASP A C 1
ATOM 731 O O . ASP A 1 95 ? 18.456 -12.759 -6.431 1.00 37.78 95 ASP A O 1
ATOM 735 N N . ASP A 1 96 ? 16.228 -12.680 -6.502 1.00 40.00 96 ASP A N 1
ATOM 736 C CA . ASP A 1 96 ? 16.089 -13.951 -7.197 1.00 40.00 96 ASP A CA 1
ATOM 737 C C . ASP A 1 96 ? 14.977 -13.823 -8.231 1.00 40.00 96 ASP A C 1
ATOM 739 O O . ASP A 1 96 ? 13.867 -13.379 -7.940 1.00 40.00 96 ASP A O 1
ATOM 743 N N . GLU A 1 97 ? 15.297 -14.224 -9.456 1.00 42.00 97 GLU A N 1
ATOM 744 C CA . GLU A 1 97 ? 14.374 -14.475 -10.555 1.00 42.00 97 GLU A CA 1
ATOM 745 C C . GLU A 1 97 ? 13.352 -15.559 -10.151 1.00 42.00 97 GLU A C 1
ATOM 747 O O . GLU A 1 97 ? 13.373 -16.682 -10.661 1.00 42.00 97 GLU A O 1
ATOM 752 N N . SER A 1 98 ? 12.442 -15.255 -9.223 1.00 46.16 98 SER A N 1
ATOM 753 C CA . SER A 1 98 ? 11.257 -16.072 -8.992 1.00 46.16 98 SER A CA 1
ATOM 754 C C . SER A 1 98 ? 10.388 -15.903 -10.223 1.00 46.16 98 SER A C 1
ATOM 756 O O . SER A 1 98 ? 9.651 -14.937 -10.387 1.00 46.16 98 SER A O 1
ATOM 758 N N . SER A 1 99 ? 10.593 -16.822 -11.160 1.00 45.88 99 SER A N 1
ATOM 759 C CA . SER A 1 99 ? 9.810 -16.930 -12.379 1.00 45.88 99 SER A CA 1
ATOM 760 C C . SER A 1 99 ? 8.318 -16.894 -12.027 1.00 45.88 99 SER A C 1
ATOM 762 O O . SER A 1 99 ? 7.941 -17.472 -11.004 1.00 45.88 99 SER A O 1
ATOM 764 N N . PRO A 1 100 ? 7.468 -16.262 -12.855 1.00 45.50 100 PRO A N 1
ATOM 765 C CA . PRO A 1 100 ? 6.036 -16.179 -12.596 1.00 45.50 100 PRO A CA 1
ATOM 766 C C . PRO A 1 100 ? 5.472 -17.570 -12.291 1.00 45.50 100 PRO A C 1
ATOM 768 O O . PRO A 1 100 ? 5.554 -18.485 -13.118 1.00 45.50 100 PRO A O 1
ATOM 771 N N . MET A 1 101 ? 4.921 -17.739 -11.087 1.00 54.28 101 MET A N 1
ATOM 772 C CA . MET A 1 101 ? 4.264 -18.978 -10.678 1.00 54.28 101 MET A CA 1
ATOM 773 C C . MET A 1 101 ? 3.026 -19.175 -11.557 1.00 54.28 101 MET A C 1
ATOM 775 O O . MET A 1 101 ? 2.021 -18.482 -11.420 1.00 54.28 101 MET A O 1
ATOM 779 N N . THR A 1 102 ? 3.109 -20.108 -12.506 1.00 59.03 102 THR A N 1
ATOM 780 C CA . THR A 1 102 ? 1.960 -20.522 -13.316 1.00 59.03 102 THR A CA 1
ATOM 781 C C . THR A 1 102 ? 1.244 -21.645 -12.585 1.00 59.03 102 THR A C 1
ATOM 783 O O . THR A 1 102 ? 1.727 -22.775 -12.581 1.00 59.03 102 THR A O 1
ATOM 786 N N . TYR A 1 103 ? 0.088 -21.343 -11.999 1.00 59.75 103 TYR A N 1
ATOM 787 C CA . TYR A 1 103 ? -0.792 -22.362 -11.439 1.00 59.75 103 TYR A CA 1
ATOM 788 C C . TYR A 1 103 ? -1.518 -23.100 -12.566 1.00 59.75 103 TYR A C 1
ATOM 790 O O . TYR A 1 103 ? -2.155 -22.506 -13.440 1.00 59.75 103 TYR A O 1
ATOM 798 N N . THR A 1 104 ? -1.419 -24.417 -12.547 1.00 68.00 104 THR A N 1
ATOM 799 C CA . THR A 1 104 ? -2.165 -25.343 -13.386 1.00 68.00 104 THR A CA 1
ATOM 800 C C . THR A 1 104 ? -3.357 -25.901 -12.606 1.00 68.00 104 THR A C 1
ATOM 802 O O . THR A 1 104 ? -3.301 -26.015 -11.384 1.00 68.00 104 THR A O 1
ATOM 805 N N . PRO A 1 105 ? -4.447 -26.314 -13.278 1.00 64.06 105 PRO A N 1
ATOM 806 C CA . PRO A 1 105 ? -5.587 -26.934 -12.597 1.00 64.06 105 PRO A CA 1
ATOM 807 C C . PRO A 1 105 ? -5.215 -28.139 -11.711 1.00 64.06 105 PRO A C 1
ATOM 809 O O . PRO A 1 105 ? -5.916 -28.411 -10.745 1.00 64.06 105 PRO A O 1
ATOM 812 N N . GLY A 1 106 ? -4.104 -28.826 -12.009 1.00 67.44 106 GLY A N 1
ATOM 813 C CA . GLY A 1 106 ? -3.600 -29.953 -11.219 1.00 67.44 106 GLY A CA 1
ATOM 814 C C . GLY A 1 106 ? -2.953 -29.570 -9.884 1.00 67.44 106 GLY A C 1
ATOM 815 O O . GLY A 1 106 ? -2.790 -30.442 -9.037 1.00 67.44 106 GLY A O 1
ATOM 816 N N . ASP A 1 107 ? -2.630 -28.292 -9.660 1.00 70.81 107 ASP A N 1
ATOM 817 C CA . ASP A 1 107 ? -2.057 -27.819 -8.390 1.00 70.81 107 ASP A CA 1
ATOM 818 C C . ASP A 1 107 ? -3.093 -27.800 -7.253 1.00 70.81 107 ASP A C 1
ATOM 820 O O . ASP A 1 107 ? -2.735 -27.812 -6.077 1.00 70.81 107 ASP A O 1
ATOM 824 N N . PHE A 1 108 ? -4.383 -27.837 -7.596 1.00 62.34 108 PHE A N 1
ATOM 825 C CA . PHE A 1 108 ? -5.491 -27.893 -6.640 1.00 62.34 108 PHE A CA 1
ATOM 826 C C . PHE A 1 108 ? -5.990 -29.326 -6.372 1.00 62.34 108 PHE A C 1
ATOM 828 O O . PHE A 1 108 ? -6.759 -29.537 -5.436 1.00 62.34 108 PHE A O 1
ATOM 835 N N . ASP A 1 109 ? -5.544 -30.317 -7.154 1.00 60.78 109 ASP A N 1
ATOM 836 C CA . ASP A 1 109 ? -6.078 -31.691 -7.129 1.00 60.78 109 ASP A CA 1
ATOM 837 C C . ASP A 1 109 ? -5.374 -32.625 -6.120 1.00 60.78 109 ASP A C 1
ATOM 839 O O . ASP A 1 109 ? -5.825 -33.748 -5.908 1.00 60.78 109 ASP A O 1
ATOM 843 N N . ALA A 1 110 ? -4.281 -32.198 -5.474 1.00 57.12 110 ALA A N 1
ATOM 844 C CA . ALA A 1 110 ? -3.462 -33.086 -4.634 1.00 57.12 110 ALA A CA 1
ATOM 845 C C . ALA A 1 110 ? -3.660 -32.944 -3.111 1.00 57.12 110 ALA A C 1
ATOM 847 O O . ALA A 1 110 ? -3.057 -33.710 -2.364 1.00 57.12 110 ALA A O 1
ATOM 848 N N . ALA A 1 111 ? -4.486 -32.006 -2.630 1.00 52.25 111 ALA A N 1
ATOM 849 C CA . ALA A 1 111 ? -4.658 -31.774 -1.185 1.00 52.25 111 ALA A CA 1
ATOM 850 C C . ALA A 1 111 ? -6.115 -31.601 -0.717 1.00 52.25 111 ALA A C 1
ATOM 852 O O . ALA A 1 111 ? -6.351 -31.345 0.462 1.00 52.25 111 ALA A O 1
ATOM 853 N N . ALA A 1 112 ? -7.105 -31.763 -1.600 1.00 51.06 112 ALA A N 1
ATOM 854 C CA . ALA A 1 112 ? -8.512 -31.739 -1.187 1.00 51.06 112 ALA A CA 1
ATOM 855 C C . ALA A 1 112 ? -8.979 -33.066 -0.555 1.00 51.06 112 ALA A C 1
ATOM 857 O O . ALA A 1 112 ? -9.981 -33.074 0.156 1.00 51.06 112 ALA A O 1
ATOM 858 N N . ASP A 1 113 ? -8.260 -34.171 -0.788 1.00 49.16 113 ASP A N 1
ATOM 859 C CA . ASP A 1 113 ? -8.658 -35.497 -0.286 1.00 49.16 113 ASP A CA 1
ATOM 860 C C . ASP A 1 113 ? -8.208 -35.748 1.168 1.00 49.16 113 ASP A C 1
ATOM 862 O O . ASP A 1 113 ? -8.850 -36.505 1.888 1.00 49.16 113 ASP A O 1
ATOM 866 N N . ASP A 1 114 ? -7.157 -35.066 1.643 1.00 50.41 114 ASP A N 1
ATOM 867 C CA . ASP A 1 114 ? -6.606 -35.295 2.994 1.00 50.41 114 ASP A CA 1
ATOM 868 C C . ASP A 1 114 ? -7.267 -34.411 4.074 1.00 50.41 114 ASP A C 1
ATOM 870 O O . ASP A 1 114 ? -7.285 -34.759 5.250 1.00 50.41 114 ASP A O 1
ATOM 874 N N . LEU A 1 115 ? -7.893 -33.289 3.692 1.00 49.16 115 LEU A N 1
ATOM 875 C CA . LEU A 1 115 ? -8.602 -32.404 4.635 1.00 49.16 115 LEU A CA 1
ATOM 876 C C . LEU A 1 115 ? -10.038 -32.854 4.952 1.00 49.16 115 LEU A C 1
ATOM 878 O O . LEU A 1 115 ? -10.644 -32.348 5.895 1.00 49.16 115 LEU A O 1
ATOM 882 N N . LEU A 1 116 ? -10.594 -33.796 4.183 1.00 51.31 116 LEU A N 1
ATOM 883 C CA . LEU A 1 116 ? -11.921 -34.367 4.441 1.00 51.31 116 LEU A CA 1
ATOM 884 C C . LEU A 1 116 ? -11.873 -35.623 5.326 1.00 51.31 116 LEU A C 1
ATOM 886 O O . LEU A 1 116 ? -12.923 -36.068 5.784 1.00 51.31 116 LEU A O 1
ATOM 890 N N . ALA A 1 117 ? -10.686 -36.177 5.595 1.00 50.56 117 ALA A N 1
ATOM 891 C CA . ALA A 1 117 ? -10.532 -37.403 6.377 1.00 50.56 117 ALA A CA 1
ATOM 892 C C . ALA A 1 117 ? -10.568 -37.187 7.905 1.00 50.56 117 ALA A C 1
ATOM 894 O O . ALA A 1 117 ? -10.841 -38.138 8.630 1.00 50.56 117 ALA A O 1
ATOM 895 N N . GLU A 1 118 ? -10.349 -35.966 8.412 1.00 50.19 118 GLU A N 1
ATOM 896 C CA . GLU A 1 118 ? -10.340 -35.679 9.864 1.00 50.19 118 GLU A CA 1
ATOM 897 C C . GLU A 1 118 ? -11.676 -35.142 10.426 1.00 50.19 118 GLU A C 1
ATOM 899 O O . GLU A 1 118 ? -11.722 -34.673 11.562 1.00 50.19 118 GLU A O 1
ATOM 904 N N . ILE A 1 119 ? -12.780 -35.202 9.667 1.00 55.06 119 ILE A N 1
ATOM 905 C CA . ILE A 1 119 ? -14.100 -34.713 10.129 1.00 55.06 119 ILE A CA 1
ATOM 906 C C . ILE A 1 119 ? -15.049 -35.840 10.584 1.00 55.06 119 ILE A C 1
ATOM 908 O O . ILE A 1 119 ? -16.144 -35.548 11.056 1.00 55.06 119 ILE A O 1
ATOM 912 N N . ASP A 1 120 ? -14.643 -37.110 10.500 1.00 50.75 120 ASP A N 1
ATOM 913 C CA . ASP A 1 120 ? -15.450 -38.252 10.958 1.00 50.75 120 ASP A CA 1
ATOM 914 C C . ASP A 1 120 ? -14.629 -39.172 11.881 1.00 50.75 120 ASP A C 1
ATOM 916 O O . ASP A 1 120 ? -14.064 -40.176 11.456 1.00 50.75 120 ASP A O 1
ATOM 920 N N . ASP A 1 121 ? -14.583 -38.820 13.167 1.00 45.78 121 ASP A N 1
ATOM 921 C CA . ASP A 1 121 ? -14.364 -39.778 14.259 1.00 45.78 121 ASP A CA 1
ATOM 922 C C . ASP A 1 121 ? -15.224 -39.338 15.471 1.00 45.78 121 ASP A C 1
ATOM 924 O O . ASP A 1 121 ? -14.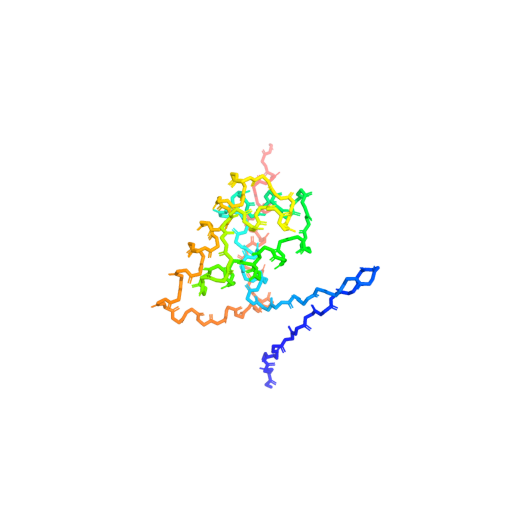835 -38.471 16.260 1.00 45.78 121 ASP A O 1
ATOM 928 N N . GLU A 1 122 ? -16.433 -39.911 15.582 1.00 45.38 122 GLU A N 1
ATOM 929 C CA . GLU A 1 122 ? -17.201 -40.085 16.835 1.00 45.38 122 GLU A CA 1
ATOM 930 C C . GLU A 1 122 ? -17.357 -41.585 17.131 1.00 45.38 122 GLU A C 1
ATOM 932 O O . GLU A 1 122 ? -17.755 -42.339 16.210 1.00 45.38 122 GLU A O 1
#

Foldseek 3Di:
DDDDDFDWDWDDDPRDTFIDGPVLVVLLVCCVVQVLSVVCCVPPNPRLSSLLLVVLVCVVVVNDDLVVSCVVSVHDSVSSVSSSVSSVVVVVVVVDCPDPDDDDPVVPVPPPVPVVPPPDDD

Radius of gyration: 18.09 Å; chains: 1; bounding box: 35×52×44 Å

Organism: NCBI:txid1033806

Secondary structure (DSSP, 8-state):
-PPP----EEEEETTEEEEE-HHHHHHHTTGGG-HHHHHHHHHHHHHHHHHHHHHHHHHHTTSS-HHHHHHHTT--HHHHHHHHHHHHHHHTTTTS--------GGGGSSSTTTSSTTS---

pLDDT: mean 77.76, std 18.55, range [37.78, 96.88]